Protein AF-A0A9W4TR59-F1 (afdb_monomer_lite)

Sequence (179 aa):
MSNNTTIEKIKGSQQEPEKDEGSIRYLGYFNRIKNLVKASNRALAYASEVGESFRPIAHPKLVTFMYGVSWAYIIGDVSYAAWVTNMQSQGKYIPGLKPWDPEPKSNEVAAKTFLSEHSLVDSDWRLTAIKRGVFQSIASMALPAFTIHTAVNYSSKLLKNSTIKPLKMYAPIAIGLGI

pLDDT: mean 76.96, std 16.94, range [34.88, 95.75]

Structure (mmCIF, N/CA/C/O backbone):
data_AF-A0A9W4TR59-F1
#
_entry.id   AF-A0A9W4TR59-F1
#
loop_
_atom_site.group_PDB
_atom_site.id
_atom_site.type_symbol
_atom_site.label_atom_id
_atom_site.label_alt_id
_atom_site.label_comp_id
_atom_site.label_asym_id
_atom_site.label_entity_id
_atom_site.label_seq_id
_atom_site.pdbx_PDB_ins_code
_atom_site.Cartn_x
_atom_site.Cartn_y
_atom_site.Cartn_z
_atom_site.occupancy
_atom_site.B_iso_or_equiv
_atom_site.auth_seq_id
_atom_site.auth_comp_id
_atom_site.auth_asym_id
_atom_site.auth_atom_id
_atom_site.pdbx_PDB_model_num
ATOM 1 N N . MET A 1 1 ? -43.177 79.132 43.358 1.00 43.47 1 MET A N 1
ATOM 2 C CA . MET A 1 1 ? -43.856 77.820 43.456 1.00 43.47 1 MET A CA 1
ATOM 3 C C . MET A 1 1 ? -43.822 77.145 42.094 1.00 43.47 1 MET A C 1
ATOM 5 O O . MET A 1 1 ? -44.661 77.447 41.265 1.00 43.47 1 MET A O 1
ATOM 9 N N . SER A 1 2 ? -42.819 76.308 41.831 1.00 49.84 2 SER A N 1
ATOM 10 C CA . SER A 1 2 ? -42.795 75.394 40.677 1.00 49.84 2 SER A CA 1
ATOM 11 C C . SER A 1 2 ? -41.626 74.432 40.864 1.00 49.84 2 SER A C 1
ATOM 13 O O . SER A 1 2 ? -40.543 74.715 40.381 1.00 49.84 2 SER A O 1
ATOM 15 N N . ASN A 1 3 ? -41.815 73.366 41.645 1.00 46.88 3 ASN A N 1
ATOM 16 C CA . ASN A 1 3 ? -40.827 72.298 41.847 1.00 46.88 3 ASN A CA 1
ATOM 17 C C . ASN A 1 3 ? -41.546 71.036 42.347 1.00 46.88 3 ASN A C 1
ATOM 19 O O . ASN A 1 3 ? -41.483 70.765 43.536 1.00 46.88 3 ASN A O 1
ATOM 23 N N . ASN A 1 4 ? -42.271 70.299 41.493 1.00 50.53 4 ASN A N 1
ATOM 24 C CA . ASN A 1 4 ? -42.769 68.962 41.879 1.00 50.53 4 ASN A CA 1
ATOM 25 C C . ASN A 1 4 ? -43.017 67.966 40.727 1.00 50.53 4 ASN A C 1
ATOM 27 O O . ASN A 1 4 ? -43.469 66.859 40.985 1.00 50.53 4 ASN A O 1
ATOM 31 N N . THR A 1 5 ? -42.685 68.281 39.473 1.00 52.88 5 THR A N 1
ATOM 32 C CA . THR A 1 5 ? -43.010 67.405 38.325 1.00 52.88 5 THR A CA 1
ATOM 33 C C . THR A 1 5 ? -41.862 66.524 37.815 1.00 52.88 5 THR A C 1
ATOM 35 O O . THR A 1 5 ? -42.069 65.740 36.897 1.00 52.88 5 THR A O 1
ATOM 38 N N . THR A 1 6 ? -40.663 66.583 38.406 1.00 49.22 6 THR A N 1
ATOM 39 C CA . THR A 1 6 ? -39.501 65.797 37.924 1.00 49.22 6 THR A CA 1
ATOM 40 C C . THR A 1 6 ? -39.267 64.492 38.704 1.00 49.22 6 THR A C 1
ATOM 42 O O . THR A 1 6 ? -38.537 63.623 38.237 1.00 49.22 6 THR A O 1
ATOM 45 N N . ILE A 1 7 ? -39.901 64.300 39.869 1.00 48.03 7 ILE A N 1
ATOM 46 C CA . ILE A 1 7 ? -39.617 63.163 40.772 1.00 48.03 7 ILE A CA 1
ATOM 47 C C . ILE A 1 7 ? -40.534 61.941 40.541 1.00 48.03 7 ILE A C 1
ATOM 49 O O . ILE A 1 7 ? -40.289 60.880 41.106 1.00 48.03 7 ILE A O 1
ATOM 53 N N . GLU A 1 8 ? -41.532 62.003 39.656 1.00 44.75 8 GLU A N 1
ATOM 54 C CA . GLU A 1 8 ? -42.378 60.824 39.371 1.00 44.75 8 GLU A CA 1
ATOM 55 C C . GLU A 1 8 ? -41.781 59.836 38.354 1.00 44.75 8 GLU A C 1
ATOM 57 O O . GLU A 1 8 ? -42.322 58.753 38.153 1.00 44.75 8 GLU A O 1
ATOM 62 N N . LYS A 1 9 ? -40.632 60.136 37.735 1.00 45.25 9 LYS A N 1
ATOM 63 C CA . LYS A 1 9 ? -40.115 59.328 36.614 1.00 45.25 9 LYS A CA 1
ATOM 64 C C . LYS A 1 9 ? -39.182 58.161 36.982 1.00 45.25 9 LYS A C 1
ATOM 66 O O . LYS A 1 9 ? -38.571 57.600 36.079 1.00 45.25 9 LYS A O 1
ATOM 71 N N . ILE A 1 10 ? -39.032 57.787 38.263 1.00 51.56 10 ILE A N 1
ATOM 72 C CA . ILE A 1 10 ? -38.005 56.796 38.691 1.00 51.56 10 ILE A CA 1
ATOM 73 C C . ILE A 1 10 ? -38.553 55.618 39.530 1.00 51.56 10 ILE A C 1
ATOM 75 O O . ILE A 1 10 ? -37.791 54.780 40.001 1.00 51.56 10 ILE A O 1
ATOM 79 N N . LYS A 1 11 ? -39.867 55.445 39.700 1.00 46.97 11 LYS A N 1
ATOM 80 C CA . LYS A 1 11 ? -40.390 54.281 40.447 1.00 46.97 11 LYS A CA 1
ATOM 81 C C . LYS A 1 11 ? -41.447 53.516 39.668 1.00 46.97 11 LYS A C 1
ATOM 83 O O . LYS A 1 11 ? -42.628 53.810 39.782 1.00 46.97 11 LYS A O 1
ATOM 88 N N . GLY A 1 12 ? -41.014 52.497 38.924 1.00 40.69 12 GLY A N 1
ATOM 89 C CA . GLY A 1 12 ? -41.952 51.538 38.340 1.00 40.69 12 GLY A CA 1
ATOM 90 C C . GLY A 1 12 ? -41.442 50.666 37.197 1.00 40.69 12 GLY A C 1
ATOM 91 O O . GLY A 1 12 ? -42.185 50.460 36.251 1.00 40.69 12 GLY A O 1
ATOM 92 N N . SER A 1 13 ? -40.221 50.135 37.256 1.00 34.88 13 SER A N 1
ATOM 93 C CA . SER A 1 13 ? -39.829 48.985 36.427 1.00 34.88 13 SER A CA 1
ATOM 94 C C . SER A 1 13 ? -39.243 47.898 37.326 1.00 34.88 13 SER A C 1
ATOM 96 O O . SER A 1 13 ? -38.038 47.678 37.393 1.00 34.88 13 SER A O 1
ATOM 98 N N . GLN A 1 14 ? -40.128 47.238 38.080 1.00 35.97 14 GLN A N 1
ATOM 99 C CA . GLN A 1 14 ? -39.851 45.898 38.593 1.00 35.97 14 GLN A CA 1
ATOM 100 C C . GLN A 1 14 ? -39.755 44.992 37.364 1.00 35.97 14 GLN A C 1
ATOM 102 O O . GLN A 1 14 ? -40.755 44.675 36.727 1.00 35.97 14 GLN A O 1
ATOM 107 N N . GLN A 1 15 ? -38.525 44.691 36.974 1.00 37.66 15 GLN A N 1
ATOM 108 C CA . GLN A 1 15 ? -38.192 43.810 35.872 1.00 37.66 15 GLN A CA 1
ATOM 109 C C . GLN A 1 15 ? -38.510 42.378 36.319 1.00 37.66 15 GLN A C 1
ATOM 111 O O .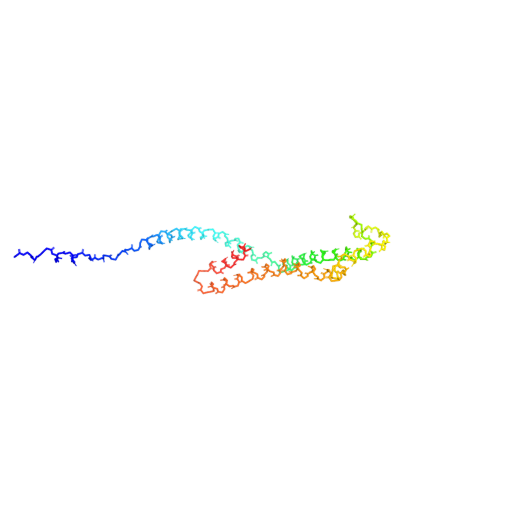 GLN A 1 15 ? -37.797 41.808 37.143 1.00 37.66 15 GLN A O 1
ATOM 116 N N . GLU A 1 16 ? -39.627 41.821 35.842 1.00 42.84 16 GLU A N 1
ATOM 117 C CA . GLU A 1 16 ? -39.881 40.384 35.955 1.00 42.84 16 GLU A CA 1
ATOM 118 C C . GLU A 1 16 ? -38.740 39.636 35.247 1.00 42.84 16 GLU A C 1
ATOM 120 O O . GLU A 1 16 ? -38.296 40.087 34.187 1.00 42.84 16 GLU A O 1
ATOM 125 N N . PRO A 1 17 ? -38.226 38.523 35.805 1.00 42.00 17 PRO A N 1
ATOM 126 C CA . PRO A 1 17 ? -37.198 37.745 35.136 1.00 42.00 17 PRO A CA 1
ATOM 127 C C . PRO A 1 17 ? -37.777 37.227 33.818 1.00 42.00 17 PRO A C 1
ATOM 129 O O . PRO A 1 17 ? -38.650 36.357 33.810 1.00 42.00 17 PRO A O 1
ATOM 132 N N . GLU A 1 18 ? -37.298 37.804 32.719 1.00 44.94 18 GLU A N 1
ATOM 133 C CA . GLU A 1 18 ? -37.528 37.366 31.350 1.00 44.94 18 GLU A CA 1
ATOM 134 C C . GLU A 1 18 ? -37.234 35.865 31.298 1.00 44.94 18 GLU A C 1
ATOM 136 O O . GLU A 1 18 ? -36.090 35.422 31.395 1.00 44.94 18 GLU A O 1
ATOM 141 N N . LYS A 1 19 ? -38.297 35.052 31.284 1.00 49.62 19 LYS A N 1
ATOM 142 C CA . LYS A 1 19 ? -38.180 33.603 31.149 1.00 49.62 19 LYS A CA 1
ATOM 143 C C . LYS A 1 19 ? -37.599 33.346 29.770 1.00 49.62 19 LYS A C 1
ATOM 145 O O . LYS A 1 19 ? -38.354 33.325 28.804 1.00 49.62 19 LYS A O 1
ATOM 150 N N . ASP A 1 20 ? -36.282 33.150 29.719 1.00 53.97 20 ASP A N 1
ATOM 151 C CA . ASP A 1 20 ? -35.510 32.783 28.535 1.00 53.97 20 ASP A CA 1
ATOM 152 C C . ASP A 1 20 ? -36.323 31.855 27.621 1.00 53.97 20 ASP A C 1
ATOM 154 O O . ASP A 1 20 ? -36.455 30.646 27.864 1.00 53.97 20 ASP A O 1
ATOM 158 N N . GLU A 1 21 ? -36.849 32.415 26.529 1.00 53.72 21 GLU A N 1
ATOM 159 C CA . GLU A 1 21 ? -37.601 31.693 25.495 1.00 53.72 21 GLU A CA 1
ATOM 160 C C . GLU A 1 21 ? -36.777 30.544 24.872 1.00 53.72 21 GLU A C 1
ATOM 162 O O . GLU A 1 21 ? -37.308 29.638 24.218 1.00 53.72 21 GLU A O 1
ATOM 167 N N . GLY A 1 22 ? -35.463 30.534 25.126 1.00 56.03 22 GLY A N 1
ATOM 168 C CA . GLY A 1 22 ? -34.558 29.429 24.834 1.00 56.03 22 GLY A CA 1
ATOM 169 C C . GLY A 1 22 ? -34.965 28.122 25.519 1.00 56.03 22 GLY A C 1
ATOM 170 O O . GLY A 1 22 ? -35.019 27.087 24.853 1.00 56.03 22 GLY A O 1
ATOM 171 N N . SER A 1 23 ? -35.326 28.141 26.806 1.00 58.03 23 SER A N 1
ATOM 172 C CA . SER A 1 23 ? -35.615 26.922 27.588 1.00 58.03 23 SER A CA 1
ATOM 173 C C . SER A 1 23 ? -36.821 26.140 27.038 1.00 58.03 23 SER A C 1
ATOM 175 O O . SER A 1 23 ? -36.796 24.911 26.929 1.00 58.03 23 SER A O 1
ATOM 177 N N . ILE A 1 24 ? -37.844 26.855 26.563 1.00 61.69 24 ILE A N 1
ATOM 178 C CA . ILE A 1 24 ? -39.062 26.281 25.966 1.00 61.69 24 ILE A CA 1
ATOM 179 C C . ILE A 1 24 ? -38.798 25.662 24.583 1.00 61.69 24 ILE A C 1
ATOM 181 O O . ILE A 1 24 ? -39.361 24.613 24.253 1.00 61.69 24 ILE A O 1
ATOM 185 N N . ARG A 1 25 ? -37.893 26.250 23.785 1.00 64.00 25 ARG A N 1
ATOM 186 C CA . ARG A 1 25 ? -37.438 25.649 22.516 1.00 64.00 25 ARG A CA 1
ATOM 187 C C . ARG A 1 25 ? -36.635 24.375 22.762 1.00 64.00 25 ARG A C 1
ATOM 189 O O . ARG A 1 25 ? -36.895 23.369 22.099 1.00 64.00 25 ARG A O 1
ATOM 196 N N . TYR A 1 26 ? -35.732 24.375 23.745 1.00 61.69 26 TYR A N 1
ATOM 197 C CA . TYR A 1 26 ? -34.978 23.178 24.140 1.00 61.69 26 TYR A CA 1
ATOM 198 C C . TYR A 1 26 ? -35.884 22.060 24.677 1.00 61.69 26 TYR A C 1
ATOM 200 O O . TYR A 1 26 ? -35.671 20.896 24.336 1.00 61.69 26 TYR A O 1
ATOM 208 N N . LEU A 1 27 ? -36.954 22.388 25.406 1.00 70.12 27 LEU A N 1
ATOM 209 C CA . LEU A 1 27 ? -37.998 21.432 25.813 1.00 70.12 27 LEU A CA 1
ATOM 210 C C . LEU A 1 27 ? -38.753 20.827 24.614 1.00 70.12 27 LEU A C 1
ATOM 212 O O . LEU A 1 27 ? -39.039 19.625 24.594 1.00 70.12 27 LEU A O 1
ATOM 216 N N . GLY A 1 28 ? -39.027 21.628 23.580 1.00 69.38 28 GLY A N 1
ATOM 217 C CA . GLY A 1 28 ? -39.599 21.152 22.316 1.00 69.38 28 GLY A CA 1
ATOM 218 C C . GLY A 1 28 ? -38.674 20.180 21.575 1.00 69.38 28 GLY A C 1
ATOM 219 O O . GLY A 1 28 ? -39.121 19.125 21.108 1.00 69.38 28 GLY A O 1
ATOM 220 N N . TYR A 1 29 ? -37.373 20.485 21.523 1.00 69.44 29 TYR A N 1
ATOM 221 C CA . TYR A 1 29 ? -36.360 19.575 20.978 1.00 69.44 29 TYR A CA 1
ATOM 222 C C . TYR A 1 29 ? -36.228 18.302 21.812 1.00 69.44 29 TYR A C 1
ATOM 224 O O . TYR A 1 29 ? -36.161 17.217 21.239 1.00 69.44 29 TYR A O 1
ATOM 232 N N . PHE A 1 30 ? -36.281 18.394 23.141 1.00 70.81 30 PHE A N 1
ATOM 233 C CA . PHE A 1 30 ? -36.229 17.231 24.024 1.00 70.81 30 PHE A CA 1
ATOM 234 C C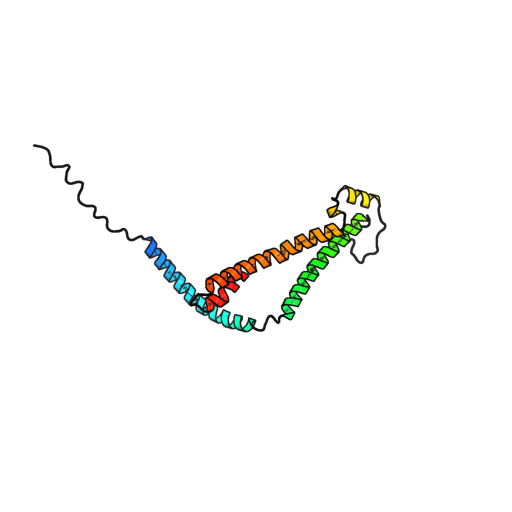 . PHE A 1 30 ? -37.379 16.255 23.757 1.00 70.81 30 PHE A C 1
ATOM 236 O O . PHE A 1 30 ? -37.152 15.051 23.670 1.00 70.81 30 PHE A O 1
ATOM 243 N N . ASN A 1 31 ? -38.599 16.750 23.532 1.00 69.94 31 ASN A N 1
ATOM 244 C CA . ASN A 1 31 ? -39.739 15.895 23.189 1.00 69.94 31 ASN A CA 1
ATOM 245 C C . ASN A 1 31 ? -39.594 15.235 21.806 1.00 69.94 31 ASN A C 1
ATOM 247 O O . ASN A 1 31 ? -39.978 14.075 21.635 1.00 69.94 31 ASN A O 1
ATOM 251 N N . ARG A 1 32 ? -38.981 15.918 20.830 1.00 72.81 32 ARG A N 1
ATOM 252 C CA . ARG A 1 32 ? -38.658 15.329 19.517 1.00 72.81 32 ARG A CA 1
ATOM 253 C C . ARG A 1 32 ? -37.548 14.286 19.615 1.00 72.81 32 ARG A C 1
ATOM 255 O O . ARG A 1 32 ? -37.692 13.207 19.051 1.00 72.81 32 ARG A O 1
ATOM 262 N N . ILE A 1 33 ? -36.496 14.566 20.381 1.00 70.25 33 ILE A N 1
ATOM 263 C CA . ILE A 1 33 ? -35.406 13.627 20.671 1.00 70.25 33 ILE A CA 1
ATOM 264 C C . ILE A 1 33 ? -35.954 12.407 21.414 1.00 70.25 33 ILE A C 1
ATOM 266 O O . ILE A 1 33 ? -35.650 11.282 21.039 1.00 70.25 33 ILE A O 1
ATOM 270 N N . LYS A 1 34 ? -36.828 12.592 22.407 1.00 68.25 34 LYS A N 1
ATOM 271 C CA . LYS A 1 34 ? -37.487 11.503 23.141 1.00 68.25 34 LYS A CA 1
ATOM 272 C C . LYS A 1 34 ? -38.321 10.612 22.215 1.00 68.25 34 LYS A C 1
ATOM 274 O O . LYS A 1 34 ? -38.266 9.389 22.339 1.00 68.25 34 LYS A O 1
ATOM 279 N N . ASN A 1 35 ? -39.050 11.204 21.269 1.00 71.19 35 ASN A N 1
ATOM 280 C CA . ASN A 1 35 ? -39.831 10.458 20.279 1.00 71.19 35 ASN A CA 1
ATOM 281 C C . ASN A 1 35 ? -38.939 9.735 19.256 1.00 71.19 35 ASN A C 1
ATOM 283 O O . ASN A 1 35 ? -39.212 8.579 18.939 1.00 71.19 35 ASN A O 1
ATOM 287 N N . LEU A 1 36 ? -37.843 10.361 18.817 1.00 65.19 36 LEU A N 1
ATOM 288 C CA . LEU A 1 36 ? -36.810 9.739 17.982 1.00 65.19 36 LEU A CA 1
ATOM 289 C C . LEU A 1 36 ? -36.143 8.562 18.696 1.00 65.19 36 LEU A C 1
ATOM 291 O O . LEU A 1 36 ? -36.089 7.476 18.143 1.00 65.19 36 LEU A O 1
ATOM 295 N N . VAL A 1 37 ? -35.716 8.724 19.947 1.00 63.09 37 VAL A N 1
ATOM 296 C CA . VAL A 1 37 ? -35.104 7.657 20.756 1.00 63.09 37 VAL A CA 1
ATOM 297 C C . VAL A 1 37 ? -36.084 6.502 20.982 1.00 63.09 37 VAL A C 1
ATOM 299 O O . VAL A 1 37 ? -35.700 5.337 20.877 1.00 63.09 37 VAL A O 1
ATOM 302 N N . LYS A 1 38 ? -37.367 6.791 21.236 1.00 64.88 38 LYS A N 1
ATOM 303 C CA . LYS A 1 38 ? -38.405 5.760 21.397 1.00 64.88 38 LYS A CA 1
ATOM 304 C C . LYS A 1 38 ? -38.685 5.007 20.090 1.00 64.88 38 LYS A C 1
ATOM 306 O O . LYS A 1 38 ? -38.861 3.792 20.131 1.00 64.88 38 LYS A O 1
ATOM 311 N N . ALA A 1 39 ? -38.697 5.698 18.949 1.00 59.81 39 ALA A N 1
ATOM 312 C CA . ALA A 1 39 ? -38.829 5.075 17.630 1.00 59.81 39 ALA A CA 1
ATOM 313 C C . ALA A 1 39 ? -37.581 4.251 17.265 1.00 59.81 39 ALA A C 1
ATOM 315 O O . ALA A 1 39 ? -37.698 3.111 16.809 1.00 59.81 39 ALA A O 1
ATOM 316 N N . SER A 1 40 ? -36.393 4.776 17.568 1.00 57.09 40 SER A N 1
ATOM 317 C CA . SER A 1 40 ? -35.113 4.094 17.387 1.00 57.09 40 SER A CA 1
ATOM 318 C C . SER A 1 40 ? -34.987 2.853 18.260 1.00 57.09 40 SER A C 1
ATOM 320 O O . SER A 1 40 ? -34.404 1.887 17.799 1.00 57.09 40 SER A O 1
ATOM 322 N N . ASN A 1 41 ? -35.576 2.799 19.460 1.00 54.75 41 ASN A N 1
ATOM 323 C CA . ASN A 1 41 ? -35.590 1.576 20.277 1.00 54.75 41 ASN A CA 1
ATOM 324 C C . ASN A 1 41 ? -36.273 0.387 19.573 1.00 54.75 41 ASN A C 1
ATOM 326 O O . ASN A 1 41 ? -35.869 -0.753 19.788 1.00 54.75 41 ASN A O 1
ATOM 330 N N . ARG A 1 42 ? -37.266 0.627 18.702 1.00 61.12 42 ARG A N 1
ATOM 331 C CA . ARG A 1 42 ? -37.898 -0.439 17.903 1.00 61.12 42 ARG A CA 1
ATOM 332 C C . ARG A 1 42 ? -37.035 -0.849 16.703 1.00 61.12 42 ARG A C 1
ATOM 334 O O . ARG A 1 42 ? -36.990 -2.025 16.367 1.00 61.12 42 ARG A O 1
ATOM 341 N N . ALA A 1 43 ? -36.319 0.100 16.097 1.00 50.22 43 ALA A N 1
ATOM 342 C CA . ALA A 1 43 ? -35.336 -0.175 15.043 1.00 50.22 43 ALA A CA 1
ATOM 343 C C . ALA A 1 43 ? -34.073 -0.880 15.585 1.00 50.22 43 ALA A C 1
ATOM 345 O O . ALA A 1 43 ? -33.527 -1.766 14.938 1.00 50.22 43 ALA A O 1
ATOM 346 N N . LEU A 1 44 ? -33.656 -0.543 16.807 1.00 52.94 44 LEU A N 1
ATOM 347 C CA . LEU A 1 44 ? -32.556 -1.166 17.543 1.00 52.94 44 LEU A CA 1
ATOM 348 C C . LEU A 1 44 ? -32.879 -2.599 17.972 1.00 52.94 44 LEU A C 1
ATOM 350 O O . LEU A 1 44 ? -31.962 -3.401 18.066 1.00 52.94 44 LEU A O 1
ATOM 354 N N . ALA A 1 45 ? -34.151 -2.935 18.206 1.00 55.22 45 ALA A N 1
ATOM 355 C CA . ALA A 1 45 ? -34.566 -4.313 18.473 1.00 55.22 45 ALA A CA 1
ATOM 356 C C . ALA A 1 45 ? -34.347 -5.216 17.241 1.00 55.22 45 ALA A C 1
ATOM 358 O O . ALA A 1 45 ? -33.732 -6.268 17.369 1.00 55.22 45 ALA A O 1
ATOM 359 N N . TYR A 1 46 ? -34.714 -4.748 16.040 1.00 46.72 46 TYR A N 1
ATOM 360 C CA . TYR A 1 46 ? -34.392 -5.435 14.778 1.00 46.72 46 TYR A CA 1
ATOM 361 C C . TYR A 1 46 ? -32.883 -5.459 14.490 1.00 46.72 46 TYR A C 1
ATOM 363 O O . TYR A 1 46 ? -32.346 -6.479 14.067 1.00 46.72 46 TYR A O 1
ATOM 371 N N . ALA A 1 47 ? -32.169 -4.365 14.775 1.00 52.44 47 ALA A N 1
ATOM 372 C CA . ALA A 1 47 ? -30.709 -4.335 14.684 1.00 52.44 47 ALA A CA 1
ATOM 373 C C . ALA A 1 47 ? -30.035 -5.269 15.705 1.00 52.44 47 ALA A C 1
ATOM 375 O O . ALA A 1 47 ? -28.903 -5.686 15.483 1.00 52.44 47 ALA A O 1
ATOM 376 N N . SER A 1 48 ? -30.718 -5.614 16.801 1.00 57.81 48 SER A N 1
ATOM 377 C CA . SER A 1 48 ? -30.211 -6.544 17.807 1.00 57.81 48 SER A CA 1
ATOM 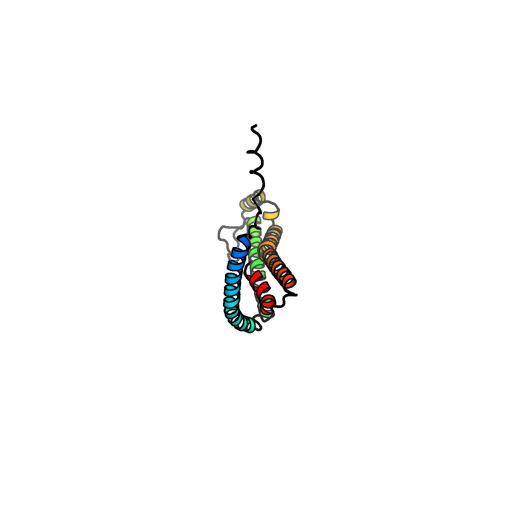378 C C . SER A 1 48 ? -30.324 -7.997 17.377 1.00 57.81 48 SER A C 1
ATOM 380 O O . SER A 1 48 ? -29.394 -8.758 17.621 1.00 57.81 48 SER A O 1
ATOM 382 N N . GLU A 1 49 ? -31.391 -8.367 16.676 1.00 56.03 49 GLU A N 1
ATOM 383 C CA . GLU A 1 49 ? -31.525 -9.692 16.055 1.00 56.03 49 GLU A CA 1
ATOM 384 C 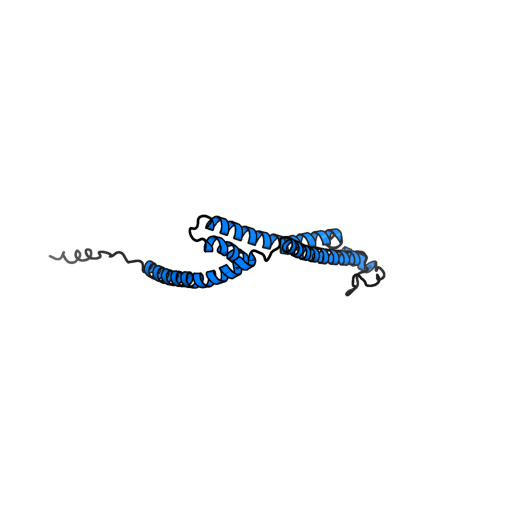C . GLU A 1 49 ? -30.570 -9.846 14.854 1.00 56.03 49 GLU A C 1
ATOM 386 O O . GLU A 1 49 ? -29.938 -10.889 14.663 1.00 56.03 49 GLU A O 1
ATOM 391 N N . VAL A 1 50 ? -30.369 -8.766 14.091 1.00 54.84 50 VAL A N 1
ATOM 392 C CA . VAL A 1 50 ? -29.357 -8.677 13.024 1.00 54.84 50 VAL A CA 1
ATOM 393 C C . VAL A 1 50 ? -27.922 -8.694 13.594 1.00 54.84 50 VAL A C 1
ATOM 395 O O . VAL A 1 50 ? -27.032 -9.331 13.042 1.00 54.84 50 VAL A O 1
ATOM 398 N N . GLY A 1 51 ? -27.671 -8.054 14.738 1.00 52.53 51 GLY A N 1
ATOM 399 C CA . GLY A 1 51 ? -26.368 -8.030 15.417 1.00 52.53 51 GLY A CA 1
ATOM 400 C C . GLY A 1 51 ? -25.990 -9.355 16.085 1.00 52.53 51 GLY A C 1
ATOM 401 O O . GLY A 1 51 ? -24.823 -9.750 16.066 1.00 52.53 51 GLY A O 1
ATOM 402 N N . GLU A 1 52 ? -26.968 -10.078 16.633 1.00 57.94 52 GLU A N 1
ATOM 403 C CA . GLU A 1 52 ? -26.774 -11.415 17.203 1.00 57.94 52 GLU A CA 1
ATOM 404 C C . GLU A 1 52 ? -26.502 -12.461 16.114 1.00 57.94 52 GLU A C 1
ATOM 406 O O . GLU A 1 52 ? -25.669 -13.352 16.302 1.00 57.94 52 GLU A O 1
ATOM 411 N N . SER A 1 53 ? -27.091 -12.277 14.929 1.00 56.88 53 SER A N 1
ATOM 412 C CA . SER A 1 53 ? -26.764 -13.075 13.747 1.00 56.88 53 SER A CA 1
ATOM 413 C C . SER A 1 53 ? -25.385 -12.755 13.167 1.00 56.88 53 SER A C 1
ATOM 415 O O . SER A 1 53 ? -24.799 -13.651 12.581 1.00 56.88 53 SER A O 1
ATOM 417 N N . PHE A 1 54 ? -24.779 -11.587 13.419 1.00 48.88 54 PHE A N 1
ATOM 418 C CA . PHE A 1 54 ? -23.376 -11.319 13.053 1.00 48.88 54 PHE A CA 1
ATOM 419 C C . PHE A 1 54 ? -22.331 -11.926 14.011 1.00 48.88 54 PHE A C 1
ATOM 421 O O . PHE A 1 54 ? -21.145 -11.968 13.671 1.00 48.88 54 PHE A O 1
ATOM 428 N N . ARG A 1 55 ? -22.735 -12.454 15.176 1.00 57.78 55 ARG A N 1
ATOM 429 C CA . ARG A 1 55 ? -21.829 -13.077 16.165 1.00 57.78 55 ARG A CA 1
ATOM 430 C C . ARG A 1 55 ? -21.054 -14.301 15.629 1.00 57.78 55 ARG A C 1
ATOM 432 O O . ARG A 1 55 ? -19.911 -14.477 16.050 1.00 57.78 55 ARG A O 1
ATOM 439 N N . PRO A 1 56 ? -21.595 -15.117 14.699 1.00 56.69 56 PRO A N 1
ATOM 440 C CA . PRO A 1 56 ? -20.864 -16.201 14.035 1.00 56.69 56 PRO A CA 1
ATOM 441 C C . PRO A 1 56 ? -20.260 -15.839 12.662 1.00 56.69 56 PRO A C 1
ATOM 443 O O . PRO A 1 56 ? -19.502 -16.643 12.123 1.00 56.69 56 PRO A O 1
ATOM 446 N N . ILE A 1 57 ? -20.585 -14.685 12.056 1.00 54.06 57 ILE A N 1
ATOM 447 C CA . ILE A 1 57 ? -20.311 -14.450 10.618 1.00 54.06 57 ILE A CA 1
ATOM 448 C C . ILE A 1 57 ? -18.825 -14.223 10.291 1.00 54.06 57 ILE A C 1
ATOM 450 O O . ILE A 1 57 ? -18.379 -14.560 9.197 1.00 54.06 57 ILE A O 1
ATOM 454 N N . ALA A 1 58 ? -18.024 -13.697 11.217 1.00 57.97 58 ALA A N 1
ATOM 455 C CA . ALA A 1 58 ? -16.605 -13.456 10.971 1.00 57.97 58 ALA A CA 1
ATOM 456 C C . ALA A 1 58 ? -15.747 -14.541 11.631 1.00 57.97 58 ALA A C 1
ATOM 458 O O . ALA A 1 58 ? -15.075 -14.294 12.633 1.00 57.97 58 ALA A O 1
ATOM 459 N N . HIS A 1 59 ? -15.743 -15.758 11.072 1.00 71.12 59 HIS A N 1
ATOM 460 C CA . HIS A 1 59 ? -14.724 -16.738 11.450 1.00 71.12 59 HIS A CA 1
ATOM 461 C C . HIS A 1 59 ? -13.343 -16.072 11.268 1.00 71.12 59 HIS A C 1
ATOM 463 O O . HIS A 1 59 ? -13.088 -15.553 10.179 1.00 71.12 59 HIS A O 1
ATOM 469 N N . PRO A 1 60 ? -12.431 -16.075 12.262 1.00 74.69 60 PRO A N 1
ATOM 470 C CA . PRO A 1 60 ? -11.184 -15.300 12.202 1.00 74.69 60 PRO A CA 1
ATOM 471 C C . PRO A 1 60 ? -10.379 -15.529 10.915 1.00 74.69 60 PRO A C 1
ATOM 473 O O . PRO A 1 60 ? -9.845 -14.593 10.330 1.00 74.69 60 PRO A O 1
ATOM 476 N N . LYS A 1 61 ? -10.391 -16.770 10.407 1.00 82.00 61 LYS A N 1
ATOM 477 C CA . LYS A 1 61 ? -9.771 -17.139 9.121 1.00 82.00 61 LYS A CA 1
ATOM 478 C C . LYS A 1 61 ? -10.333 -16.385 7.909 1.00 82.00 61 LYS A C 1
ATOM 480 O O . LYS A 1 61 ? -9.566 -16.100 7.000 1.00 82.00 61 LYS A O 1
ATOM 485 N N . LEU A 1 62 ? -11.628 -16.060 7.877 1.00 83.44 62 LEU A N 1
ATOM 486 C CA . LEU A 1 62 ? -12.228 -15.285 6.786 1.00 83.44 62 LEU A CA 1
ATOM 487 C C . LEU A 1 62 ? -11.684 -13.855 6.781 1.00 83.44 62 LEU A C 1
ATOM 489 O O . LEU A 1 62 ? -11.314 -13.343 5.732 1.00 83.44 62 LEU A O 1
ATOM 493 N N . VAL A 1 63 ? -11.562 -13.238 7.958 1.00 78.12 63 VAL A N 1
ATOM 494 C CA . VAL A 1 63 ? -10.975 -11.897 8.098 1.00 78.12 63 VAL A CA 1
ATOM 495 C C . VAL A 1 63 ? -9.510 -11.915 7.664 1.00 78.12 63 VAL A C 1
ATOM 497 O O . VAL A 1 63 ? -9.095 -11.078 6.866 1.00 78.12 63 VAL A O 1
ATOM 500 N N . THR A 1 64 ? -8.735 -12.909 8.110 1.00 83.88 64 THR A N 1
ATOM 501 C CA . THR A 1 64 ? -7.342 -13.091 7.671 1.00 83.88 64 THR A CA 1
ATOM 502 C C . THR A 1 64 ? -7.236 -13.307 6.161 1.00 83.88 64 THR A C 1
ATOM 504 O O . THR A 1 64 ? -6.342 -12.747 5.534 1.00 83.88 64 THR A O 1
ATOM 507 N N . PHE A 1 65 ? -8.153 -14.068 5.560 1.00 90.31 65 PHE A N 1
ATOM 508 C CA . PHE A 1 65 ? -8.199 -14.263 4.113 1.00 90.31 65 PHE A CA 1
ATOM 509 C C . PHE A 1 65 ? -8.479 -12.952 3.372 1.00 90.31 65 PHE A C 1
ATOM 511 O O . PHE A 1 65 ? -7.769 -12.639 2.422 1.00 90.31 65 PHE A O 1
ATOM 518 N N . MET A 1 66 ? -9.444 -12.152 3.833 1.00 86.44 66 MET A N 1
ATOM 519 C CA . MET A 1 66 ? -9.748 -10.851 3.224 1.00 86.44 66 MET A CA 1
ATOM 520 C C . MET A 1 66 ? -8.566 -9.884 3.323 1.00 86.44 66 MET A C 1
ATOM 522 O O . MET A 1 66 ? -8.246 -9.211 2.346 1.00 86.44 66 MET A O 1
ATOM 526 N N . TYR A 1 67 ? -7.845 -9.878 4.449 1.00 84.81 67 TYR A N 1
ATOM 527 C CA . TYR A 1 67 ? -6.564 -9.170 4.531 1.00 84.81 67 TYR A CA 1
ATOM 528 C C . TYR A 1 67 ? -5.541 -9.721 3.534 1.00 84.81 67 TYR A C 1
ATOM 530 O O . TYR A 1 67 ? -4.849 -8.940 2.888 1.00 84.81 67 TYR A O 1
ATOM 538 N N . GLY A 1 68 ? -5.461 -11.043 3.372 1.00 92.06 68 GLY A N 1
ATOM 539 C CA . GLY A 1 68 ? -4.608 -11.685 2.371 1.00 92.06 68 GLY A CA 1
ATOM 540 C C . GLY A 1 68 ? -4.908 -11.218 0.944 1.00 92.06 68 GLY A C 1
ATOM 541 O O . GLY A 1 68 ? -3.978 -10.905 0.207 1.00 92.06 68 GLY A O 1
ATOM 542 N N . VAL A 1 69 ? -6.188 -11.091 0.578 1.00 92.38 69 VAL A N 1
ATOM 543 C CA . VAL A 1 69 ? -6.616 -10.547 -0.724 1.00 92.38 69 VAL A CA 1
ATOM 544 C C . VAL A 1 69 ? -6.171 -9.089 -0.884 1.00 92.38 69 VAL A C 1
ATOM 546 O O . VAL A 1 69 ? -5.611 -8.734 -1.921 1.00 92.38 69 VAL A O 1
ATOM 549 N N . SER A 1 70 ? -6.339 -8.258 0.149 1.00 86.25 70 SER A N 1
ATOM 550 C CA . SER A 1 70 ? -5.878 -6.862 0.131 1.00 86.25 70 SER A CA 1
ATOM 551 C C . SER A 1 70 ? -4.360 -6.749 -0.047 1.00 86.25 70 SER A C 1
ATOM 553 O O . SER A 1 70 ? -3.889 -5.954 -0.861 1.00 86.25 70 SER A O 1
ATOM 555 N N . TRP A 1 71 ? -3.579 -7.568 0.663 1.00 86.88 71 TRP A N 1
ATOM 556 C CA . TRP A 1 71 ? -2.122 -7.608 0.502 1.00 86.88 71 TRP A CA 1
ATOM 557 C C . TRP A 1 71 ? -1.710 -8.101 -0.884 1.00 86.88 71 TRP A C 1
ATOM 559 O O . TRP A 1 71 ? -0.808 -7.523 -1.486 1.00 86.88 71 TRP A O 1
ATOM 569 N N . ALA A 1 72 ? -2.388 -9.118 -1.420 1.00 93.81 72 ALA A N 1
ATOM 570 C CA . ALA A 1 72 ? -2.126 -9.623 -2.763 1.00 93.81 72 ALA A CA 1
ATOM 571 C C . ALA A 1 72 ? -2.352 -8.546 -3.838 1.00 93.81 72 ALA A C 1
ATOM 573 O O . ALA A 1 72 ? -1.549 -8.444 -4.763 1.00 93.81 72 ALA A O 1
ATOM 574 N N . TYR A 1 73 ? -3.385 -7.708 -3.693 1.00 91.06 73 TYR A N 1
ATOM 575 C CA . TYR A 1 73 ? -3.626 -6.582 -4.599 1.00 91.06 73 TYR A CA 1
ATOM 576 C C . TYR A 1 73 ? -2.482 -5.560 -4.569 1.00 91.06 73 TYR A C 1
ATOM 578 O O . TYR A 1 73 ? -1.955 -5.201 -5.620 1.00 91.06 73 TYR A O 1
ATOM 586 N N . ILE A 1 74 ? -2.057 -5.133 -3.373 1.00 89.94 74 ILE A N 1
ATOM 587 C CA . ILE A 1 74 ? -0.953 -4.168 -3.220 1.00 89.94 74 ILE A CA 1
ATOM 588 C C . ILE A 1 74 ? 0.343 -4.746 -3.796 1.00 89.94 74 ILE A C 1
ATOM 590 O O . ILE A 1 74 ? 1.043 -4.062 -4.538 1.00 89.94 74 ILE A O 1
ATOM 594 N N . ILE A 1 75 ? 0.655 -6.008 -3.487 1.00 92.81 75 ILE A N 1
ATOM 595 C CA . ILE A 1 75 ? 1.843 -6.684 -4.022 1.00 92.81 75 ILE A CA 1
ATOM 596 C C . ILE A 1 75 ? 1.772 -6.740 -5.550 1.00 92.81 75 ILE A C 1
ATOM 598 O O . ILE A 1 75 ? 2.744 -6.379 -6.204 1.00 92.81 75 ILE A O 1
ATOM 602 N N . GLY A 1 76 ? 0.628 -7.123 -6.121 1.00 94.00 76 GLY A N 1
ATOM 603 C CA . GLY A 1 76 ? 0.433 -7.170 -7.569 1.00 94.00 76 GLY A CA 1
ATOM 604 C C . GLY A 1 76 ? 0.649 -5.816 -8.248 1.00 94.00 76 GLY A C 1
ATOM 605 O O . GLY A 1 76 ? 1.395 -5.739 -9.224 1.00 94.00 76 GLY A O 1
ATOM 606 N N . ASP A 1 77 ? 0.062 -4.747 -7.707 1.00 93.00 77 ASP A N 1
ATOM 607 C CA . ASP A 1 77 ? 0.210 -3.386 -8.238 1.00 93.00 77 ASP A CA 1
ATOM 608 C C . ASP A 1 77 ? 1.668 -2.894 -8.178 1.00 93.00 77 ASP A C 1
ATOM 610 O O . ASP A 1 77 ? 2.228 -2.422 -9.174 1.00 93.00 77 ASP A O 1
ATOM 614 N N . VAL A 1 78 ? 2.328 -3.084 -7.032 1.00 93.94 78 VAL A N 1
ATOM 615 C CA . VAL A 1 78 ? 3.727 -2.681 -6.826 1.00 93.94 78 VAL A CA 1
ATOM 616 C C . VAL A 1 78 ? 4.674 -3.491 -7.712 1.00 93.94 78 VAL A C 1
ATOM 618 O O . VAL A 1 78 ? 5.579 -2.920 -8.324 1.00 93.94 78 VAL A O 1
ATOM 621 N N . SER A 1 79 ? 4.467 -4.806 -7.820 1.00 94.88 79 SER A N 1
ATOM 622 C CA . SER A 1 79 ? 5.266 -5.679 -8.685 1.00 94.88 79 SER A CA 1
ATOM 623 C C . SER A 1 79 ? 5.096 -5.335 -10.162 1.00 94.88 79 SER A C 1
ATOM 625 O O . SER A 1 79 ? 6.090 -5.292 -10.887 1.00 94.88 79 SER A O 1
ATOM 627 N N . TYR A 1 80 ? 3.873 -5.042 -10.613 1.00 94.50 80 TYR A N 1
ATOM 628 C CA . TYR A 1 80 ? 3.624 -4.629 -11.994 1.00 94.50 80 TYR A CA 1
ATOM 629 C C . TYR A 1 80 ? 4.314 -3.299 -12.313 1.00 94.50 80 TYR A C 1
ATOM 631 O O . TYR A 1 80 ? 5.012 -3.185 -13.321 1.00 94.50 80 TYR A O 1
ATOM 639 N N . ALA A 1 81 ? 4.197 -2.314 -11.422 1.00 93.81 81 ALA A N 1
ATOM 640 C CA . ALA A 1 81 ? 4.876 -1.030 -11.563 1.00 93.81 81 ALA A CA 1
ATOM 641 C C . ALA A 1 81 ? 6.401 -1.180 -11.647 1.00 93.81 81 ALA A C 1
ATOM 643 O O . ALA A 1 81 ? 7.039 -0.608 -12.528 1.00 93.81 81 ALA A O 1
ATOM 644 N N . ALA A 1 82 ? 6.971 -1.986 -10.750 1.00 95.44 82 ALA A N 1
ATOM 645 C CA . ALA A 1 82 ? 8.395 -2.279 -10.723 1.00 95.44 82 ALA A CA 1
ATOM 646 C C . ALA A 1 82 ? 8.864 -2.945 -12.024 1.00 95.44 82 ALA A C 1
ATOM 648 O O . ALA A 1 82 ? 9.899 -2.576 -12.579 1.00 95.44 82 ALA A O 1
ATOM 649 N N . TRP A 1 83 ? 8.083 -3.897 -12.539 1.00 95.75 83 TRP A N 1
ATOM 650 C CA . TRP A 1 83 ? 8.368 -4.548 -13.813 1.00 95.75 83 TRP A CA 1
ATOM 651 C C . TRP A 1 83 ? 8.377 -3.546 -14.974 1.00 95.75 83 TRP A C 1
ATOM 653 O O . TRP A 1 83 ? 9.334 -3.537 -15.750 1.00 95.75 83 TRP A O 1
ATOM 663 N N . VAL A 1 84 ? 7.382 -2.654 -15.053 1.00 94.44 84 VAL A N 1
ATOM 664 C CA . VAL A 1 84 ? 7.330 -1.602 -16.084 1.00 94.44 84 VAL A CA 1
ATOM 665 C C . VAL A 1 84 ? 8.567 -0.703 -16.013 1.00 94.44 84 VAL A C 1
ATOM 667 O O . VAL A 1 84 ? 9.226 -0.506 -17.034 1.00 94.44 84 VAL A O 1
ATOM 670 N N . THR A 1 85 ? 8.937 -0.219 -14.824 1.00 95.31 85 THR A N 1
ATOM 671 C CA . THR A 1 85 ? 10.137 0.616 -14.642 1.00 95.31 85 THR A CA 1
ATOM 672 C C . THR A 1 85 ? 11.412 -0.121 -15.056 1.00 95.31 85 THR A C 1
ATOM 674 O O . THR A 1 85 ? 12.264 0.451 -15.731 1.00 95.31 85 THR A O 1
ATOM 677 N N . ASN A 1 86 ? 11.536 -1.408 -14.722 1.00 95.25 86 ASN A N 1
ATOM 678 C CA . ASN A 1 86 ? 12.683 -2.221 -15.131 1.00 95.25 86 ASN A CA 1
ATOM 679 C C . ASN A 1 86 ? 12.743 -2.429 -16.658 1.00 95.25 86 ASN A C 1
ATOM 681 O O . ASN A 1 86 ? 13.823 -2.464 -17.241 1.00 95.25 86 ASN A O 1
ATOM 685 N N . MET A 1 87 ? 11.597 -2.546 -17.331 1.00 94.19 87 MET A N 1
ATOM 686 C CA . MET A 1 87 ? 11.545 -2.620 -18.797 1.00 94.19 87 MET A CA 1
ATOM 687 C C . MET A 1 87 ? 11.881 -1.281 -19.459 1.00 94.19 87 MET A C 1
ATOM 689 O O . MET A 1 87 ? 12.535 -1.259 -20.505 1.00 94.19 87 MET A O 1
ATOM 693 N N . GLN A 1 88 ? 11.473 -0.165 -18.854 1.00 93.88 88 GLN A N 1
ATOM 694 C CA . GLN A 1 88 ? 11.800 1.180 -19.330 1.00 93.88 88 GLN A CA 1
ATOM 695 C C . GLN A 1 88 ? 13.288 1.497 -19.155 1.00 93.88 88 GLN A C 1
ATOM 697 O O . GLN A 1 88 ? 13.915 1.977 -20.099 1.00 93.88 88 GLN A O 1
ATOM 702 N N . SER A 1 89 ? 13.886 1.139 -18.013 1.00 93.75 89 SER A N 1
ATOM 703 C CA . SER A 1 89 ? 15.321 1.339 -17.765 1.00 93.75 89 SER A CA 1
ATOM 704 C C . SER A 1 89 ? 16.207 0.515 -18.704 1.00 93.75 89 SER A C 1
ATOM 706 O O . SER A 1 89 ? 17.286 0.963 -19.084 1.00 93.75 89 SER A O 1
ATOM 708 N N . GLN A 1 90 ? 15.730 -0.651 -19.151 1.00 92.75 90 GLN A N 1
ATOM 709 C CA . GLN A 1 90 ? 16.386 -1.468 -20.178 1.00 92.75 90 GLN A CA 1
ATOM 710 C C . GLN A 1 90 ? 16.095 -1.003 -21.618 1.00 92.75 90 GLN A C 1
ATOM 712 O O . GLN A 1 90 ? 16.634 -1.577 -22.566 1.00 92.75 90 GLN A O 1
ATOM 717 N N . GLY A 1 91 ? 15.221 -0.008 -21.813 1.00 93.25 91 GLY A N 1
ATOM 718 C CA . GLY A 1 91 ? 14.797 0.450 -23.140 1.00 93.25 91 GLY A CA 1
ATOM 719 C C . GLY A 1 91 ? 14.012 -0.599 -23.932 1.00 93.25 91 GLY A C 1
ATOM 720 O O . GLY A 1 91 ? 14.021 -0.570 -25.162 1.00 93.25 91 GLY A O 1
ATOM 721 N N . LYS A 1 92 ? 13.378 -1.553 -23.241 1.00 92.44 92 LYS A N 1
ATOM 722 C CA . LYS A 1 92 ? 12.552 -2.625 -23.822 1.00 92.44 92 LYS A CA 1
ATOM 723 C C . LYS A 1 92 ? 11.053 -2.316 -23.759 1.00 92.44 92 LYS A C 1
ATOM 725 O O . LYS A 1 92 ? 10.249 -3.037 -24.333 1.00 92.44 92 LYS A O 1
ATOM 730 N N . TYR A 1 93 ? 10.639 -1.279 -23.040 1.00 92.00 93 TYR A N 1
ATOM 731 C CA . TYR A 1 93 ? 9.218 -0.984 -22.880 1.00 92.00 93 TYR A CA 1
ATOM 732 C C . TYR A 1 93 ? 8.587 -0.450 -24.173 1.00 92.00 93 TYR A C 1
ATOM 734 O O . TYR A 1 93 ? 9.100 0.481 -24.792 1.00 92.00 93 TYR A O 1
ATOM 742 N N . ILE A 1 94 ? 7.435 -1.013 -24.540 1.00 89.75 94 ILE A N 1
ATOM 743 C CA . ILE A 1 94 ? 6.596 -0.570 -25.657 1.00 89.75 94 ILE A CA 1
ATOM 744 C C . ILE A 1 94 ? 5.189 -0.318 -25.098 1.00 89.75 94 ILE A C 1
ATOM 746 O O . ILE A 1 94 ? 4.717 -1.116 -24.281 1.00 89.75 94 ILE A O 1
ATOM 750 N N . PRO A 1 95 ? 4.488 0.756 -25.508 1.00 89.94 95 PRO A N 1
ATOM 751 C CA . PRO A 1 95 ? 3.103 0.971 -25.104 1.00 89.94 95 PRO A CA 1
ATOM 752 C C . PRO A 1 95 ? 2.229 -0.252 -25.422 1.00 89.94 95 PRO A C 1
ATOM 754 O O . PRO A 1 95 ? 2.145 -0.677 -26.571 1.00 89.94 95 PRO A O 1
ATOM 757 N N . GLY A 1 96 ? 1.583 -0.820 -24.401 1.00 89.69 96 GLY A N 1
ATOM 758 C CA . GLY A 1 96 ? 0.725 -2.004 -24.538 1.00 89.69 96 GLY A CA 1
ATOM 759 C C . GLY A 1 96 ? 1.422 -3.357 -24.345 1.00 89.69 96 GLY A C 1
ATOM 760 O O . GLY A 1 96 ? 0.740 -4.376 -24.441 1.00 89.69 96 GLY A O 1
ATOM 761 N N . LEU A 1 97 ? 2.727 -3.379 -24.042 1.00 90.88 97 LEU A N 1
ATOM 762 C CA . LEU A 1 97 ? 3.464 -4.602 -23.711 1.00 90.88 97 LEU A CA 1
ATOM 763 C C . LEU A 1 97 ? 2.944 -5.219 -22.408 1.00 90.88 97 LEU A C 1
ATOM 765 O O . LEU A 1 97 ? 2.873 -4.542 -21.377 1.00 90.88 97 LEU A O 1
ATOM 769 N N . LYS A 1 98 ? 2.615 -6.510 -22.441 1.00 92.62 98 LYS A N 1
ATOM 770 C CA . LYS A 1 98 ? 2.142 -7.260 -21.273 1.00 92.62 98 LYS A CA 1
ATOM 771 C C . LYS A 1 98 ? 3.251 -8.169 -20.729 1.00 92.62 98 LYS A C 1
ATOM 773 O O . LYS A 1 98 ? 4.127 -8.575 -21.488 1.00 92.62 98 LYS A O 1
ATOM 778 N N . PRO A 1 99 ? 3.212 -8.555 -19.439 1.00 91.31 99 PRO A N 1
ATOM 779 C CA . PRO A 1 99 ? 4.266 -9.371 -18.823 1.00 91.31 99 PRO A CA 1
ATOM 780 C C . PRO A 1 99 ? 4.524 -10.740 -19.468 1.00 91.31 99 PRO A C 1
ATOM 782 O O . PRO A 1 99 ? 5.577 -11.325 -19.244 1.00 91.31 99 PRO A O 1
ATOM 785 N N . TRP A 1 100 ? 3.561 -11.271 -20.222 1.00 91.44 100 TRP A N 1
ATOM 786 C CA . TRP A 1 100 ? 3.642 -12.574 -20.890 1.00 91.44 100 TRP A CA 1
ATOM 787 C C . TRP A 1 100 ? 3.931 -12.478 -22.394 1.00 91.44 100 TRP A C 1
ATOM 789 O O . TRP A 1 100 ? 3.976 -13.506 -23.068 1.00 91.44 100 TRP A O 1
ATOM 799 N N . ASP A 1 101 ? 4.099 -11.270 -22.931 1.00 92.06 101 ASP A N 1
ATOM 800 C CA . ASP A 1 101 ? 4.490 -11.078 -24.326 1.00 92.06 101 ASP A CA 1
ATOM 801 C C . ASP A 1 101 ? 5.995 -11.371 -24.500 1.00 92.06 101 ASP A C 1
ATOM 803 O O . ASP A 1 101 ? 6.771 -11.223 -23.550 1.00 92.06 101 ASP A O 1
ATOM 807 N N . PRO A 1 102 ? 6.446 -11.794 -25.696 1.00 90.69 102 PRO A N 1
ATOM 808 C CA . PRO A 1 102 ? 7.866 -12.011 -25.948 1.00 90.69 102 PRO A CA 1
ATOM 809 C C . PRO A 1 102 ? 8.660 -10.711 -25.777 1.00 90.69 102 PRO A C 1
ATOM 811 O O . PRO A 1 102 ? 8.225 -9.643 -26.213 1.00 90.69 102 PRO A O 1
ATOM 814 N N . GLU A 1 103 ? 9.848 -10.810 -25.173 1.00 88.19 103 GLU A N 1
ATOM 815 C CA . GLU A 1 103 ? 10.683 -9.636 -24.919 1.00 88.19 103 GLU A CA 1
ATOM 816 C C . GLU A 1 103 ? 11.089 -8.945 -26.233 1.00 88.19 103 GLU A C 1
ATOM 818 O O . GLU A 1 103 ? 11.709 -9.571 -27.103 1.00 88.19 103 GLU A O 1
ATOM 823 N N . PRO A 1 104 ? 10.784 -7.646 -26.397 1.00 90.38 104 PRO A N 1
ATOM 824 C CA . PRO A 1 104 ? 11.239 -6.889 -27.549 1.00 90.38 104 PRO A CA 1
ATOM 825 C C . PRO A 1 104 ? 12.740 -6.591 -27.450 1.00 90.38 104 PRO A C 1
ATOM 827 O O . PRO A 1 104 ? 13.363 -6.654 -26.387 1.00 90.38 104 PRO A O 1
ATOM 830 N N . LYS A 1 105 ? 13.340 -6.229 -28.586 1.00 90.50 105 LYS A N 1
ATOM 831 C CA . LYS A 1 105 ? 14.755 -5.843 -28.640 1.00 90.50 105 LYS A CA 1
ATOM 832 C C . LYS A 1 105 ? 14.983 -4.550 -27.852 1.00 90.50 105 LYS A C 1
ATOM 834 O O . LYS A 1 105 ? 14.211 -3.604 -27.979 1.00 90.50 105 LYS A O 1
ATOM 839 N N . SER A 1 106 ? 16.064 -4.503 -27.076 1.00 90.31 106 SER A N 1
ATOM 840 C CA . SER A 1 106 ? 16.451 -3.320 -26.304 1.00 90.31 106 SER A CA 1
ATOM 841 C C . SER A 1 106 ? 16.863 -2.172 -27.222 1.00 90.31 106 SER A C 1
ATOM 843 O O . SER A 1 106 ? 17.719 -2.350 -28.091 1.00 90.31 106 SER A O 1
ATOM 845 N N . ASN A 1 107 ? 16.299 -0.987 -26.997 1.00 92.44 107 ASN A N 1
ATOM 846 C CA . ASN A 1 107 ? 16.713 0.244 -27.657 1.00 92.44 107 ASN A CA 1
ATOM 847 C C . ASN A 1 107 ? 17.526 1.111 -26.684 1.00 92.44 107 ASN A C 1
ATOM 849 O O . ASN A 1 107 ? 16.984 1.678 -25.734 1.00 92.44 107 ASN A O 1
ATOM 853 N N . GLU A 1 108 ? 18.828 1.244 -26.940 1.00 93.06 108 GLU A N 1
ATOM 854 C CA . GLU A 1 108 ? 19.732 2.031 -26.092 1.00 93.06 108 GLU A CA 1
ATOM 855 C C . GLU A 1 108 ? 19.364 3.517 -26.031 1.00 93.06 108 GLU A C 1
ATOM 857 O O . GLU A 1 108 ? 19.587 4.164 -25.008 1.00 93.06 108 GLU A O 1
ATOM 862 N N . VAL A 1 109 ? 18.798 4.069 -27.111 1.00 93.69 109 VAL A N 1
ATOM 863 C CA . VAL A 1 109 ? 18.373 5.474 -27.152 1.00 93.69 109 VAL A CA 1
ATOM 864 C C . VAL A 1 109 ? 17.210 5.681 -26.189 1.00 93.69 109 VAL A C 1
ATOM 866 O O . VAL A 1 109 ? 17.269 6.574 -25.352 1.00 93.69 109 VAL A O 1
ATOM 869 N N . ALA A 1 110 ? 16.207 4.800 -26.236 1.00 92.06 110 ALA A N 1
ATOM 870 C CA . ALA A 1 110 ? 15.051 4.862 -25.345 1.00 92.06 110 ALA A CA 1
ATOM 871 C C . ALA A 1 110 ? 15.449 4.710 -23.867 1.00 92.06 110 ALA A C 1
ATOM 873 O O . ALA A 1 110 ? 14.960 5.459 -23.024 1.00 92.06 110 ALA A O 1
ATOM 874 N N . ALA A 1 111 ? 16.379 3.795 -23.562 1.00 93.06 111 ALA A N 1
ATOM 875 C CA . ALA A 1 111 ? 16.908 3.619 -22.209 1.00 93.06 111 ALA A CA 1
ATOM 876 C C . ALA A 1 111 ? 17.585 4.900 -21.692 1.00 93.06 111 ALA A C 1
ATOM 878 O O . ALA A 1 111 ? 17.279 5.374 -20.599 1.00 93.06 111 ALA A O 1
ATOM 879 N N . LYS A 1 112 ? 18.475 5.502 -22.494 1.00 93.81 112 LYS A N 1
ATOM 880 C CA . LYS A 1 112 ? 19.182 6.738 -22.120 1.00 93.81 112 LYS A CA 1
ATOM 881 C C . LYS A 1 112 ? 18.222 7.913 -21.948 1.00 93.81 112 LYS A C 1
ATOM 883 O O . LYS A 1 112 ? 18.363 8.652 -20.978 1.00 93.81 112 LYS A O 1
ATOM 888 N N . THR A 1 113 ? 17.238 8.057 -22.837 1.00 93.81 113 THR A N 1
ATOM 889 C CA . THR A 1 113 ? 16.200 9.090 -22.723 1.00 93.81 113 THR A CA 1
ATOM 890 C C . THR A 1 113 ? 15.425 8.941 -21.415 1.00 93.81 113 THR A C 1
ATOM 892 O O . THR A 1 113 ? 15.353 9.900 -20.650 1.00 93.81 113 THR A O 1
ATOM 895 N N . PHE A 1 114 ? 14.946 7.734 -21.100 1.00 93.56 114 PHE A N 1
ATOM 896 C CA . PHE A 1 114 ? 14.207 7.466 -19.864 1.00 93.56 114 PHE A CA 1
ATOM 897 C C . PHE A 1 114 ? 15.020 7.809 -18.607 1.00 93.56 114 PHE A C 1
ATOM 899 O O . PHE A 1 114 ? 14.535 8.534 -17.737 1.00 93.56 114 PHE A O 1
ATOM 906 N N . LEU A 1 115 ? 16.275 7.349 -18.543 1.00 92.62 115 LEU A N 1
ATOM 907 C CA . LEU A 1 115 ? 17.184 7.616 -17.423 1.00 92.62 115 LEU A CA 1
ATOM 908 C C . LEU A 1 115 ? 17.539 9.102 -17.275 1.00 92.62 115 LEU A C 1
ATOM 910 O O . LEU A 1 115 ? 17.810 9.549 -16.166 1.00 92.62 115 LEU A O 1
ATOM 914 N N . SER A 1 116 ? 17.565 9.858 -18.376 1.00 93.12 116 SER A N 1
ATOM 915 C CA . SER A 1 116 ? 17.841 11.300 -18.347 1.00 93.12 116 SER A CA 1
ATOM 916 C C . SER A 1 116 ? 16.631 12.144 -17.943 1.00 93.12 116 SER A C 1
ATOM 918 O O . SER A 1 116 ? 16.798 13.229 -17.392 1.00 93.12 116 SER A O 1
ATOM 920 N N . GLU A 1 117 ? 15.422 11.657 -18.220 1.00 94.19 117 GLU A N 1
ATOM 921 C CA . GLU A 1 117 ? 14.170 12.369 -17.955 1.00 94.19 117 GLU A CA 1
ATOM 922 C C . GLU A 1 117 ? 13.678 12.154 -16.517 1.00 94.19 117 GLU A C 1
ATOM 924 O O . GLU A 1 117 ? 13.110 13.058 -15.904 1.00 94.19 117 GLU A O 1
ATOM 929 N N . HIS A 1 118 ? 13.909 10.962 -15.965 1.00 93.94 118 HIS A N 1
ATOM 930 C CA . HIS A 1 118 ? 13.384 10.559 -14.665 1.00 93.94 118 HIS A CA 1
ATOM 931 C C . HIS A 1 118 ? 14.426 10.694 -13.554 1.00 93.94 118 HIS A C 1
ATOM 933 O O . HIS A 1 118 ? 15.631 10.562 -13.760 1.00 93.94 118 HIS A O 1
ATOM 939 N N . SER A 1 119 ? 13.949 10.918 -12.328 1.00 93.31 119 SER A N 1
ATOM 940 C CA . SER A 1 119 ? 14.814 10.931 -11.149 1.00 93.31 119 SER A CA 1
ATOM 941 C C . SER A 1 119 ? 15.412 9.541 -10.878 1.00 93.31 119 SER A C 1
ATOM 943 O O . SER A 1 119 ? 14.889 8.518 -11.326 1.00 93.31 119 SER A O 1
ATOM 945 N N . LEU A 1 120 ? 16.476 9.470 -10.072 1.00 89.62 120 LEU A N 1
ATOM 946 C CA . LEU A 1 120 ? 17.069 8.188 -9.652 1.00 89.62 120 LEU A CA 1
ATOM 947 C C . LEU A 1 120 ? 16.049 7.257 -8.969 1.00 89.62 120 LEU A C 1
ATOM 949 O O . LEU A 1 120 ? 16.109 6.041 -9.112 1.00 89.62 120 LEU A O 1
ATOM 953 N N . VAL A 1 121 ? 15.084 7.835 -8.250 1.00 92.00 121 VAL A N 1
ATOM 954 C CA . VAL A 1 121 ? 14.039 7.086 -7.536 1.00 92.00 121 VAL A CA 1
ATOM 955 C C . VAL A 1 121 ? 13.014 6.490 -8.500 1.00 92.00 121 VAL A C 1
ATOM 957 O O . VAL A 1 121 ? 12.507 5.400 -8.246 1.00 92.00 121 VAL A O 1
ATOM 960 N N . ASP A 1 122 ? 12.711 7.192 -9.592 1.00 91.56 122 ASP A N 1
ATOM 961 C CA . ASP A 1 122 ? 11.704 6.772 -10.575 1.00 91.56 122 ASP A CA 1
ATOM 962 C C . ASP A 1 122 ? 12.297 5.905 -11.702 1.00 91.56 122 ASP A C 1
ATOM 964 O O . ASP A 1 122 ? 11.563 5.220 -12.410 1.00 91.56 122 ASP A O 1
ATOM 968 N N . SER A 1 123 ? 13.624 5.911 -11.855 1.00 92.00 123 SER A N 1
ATOM 969 C CA . SER A 1 123 ? 14.345 5.081 -12.828 1.00 92.00 123 SER A CA 1
ATOM 970 C C . SER A 1 123 ? 14.758 3.718 -12.271 1.00 92.00 123 SER A C 1
ATOM 972 O O . SER A 1 123 ? 14.762 2.731 -13.012 1.00 92.00 123 SER A O 1
ATOM 974 N N . ASP A 1 124 ? 15.079 3.628 -10.977 1.00 94.56 124 ASP A N 1
ATOM 975 C CA . ASP A 1 124 ? 15.332 2.347 -10.319 1.00 94.56 124 ASP A CA 1
ATOM 976 C C . ASP A 1 124 ? 14.004 1.682 -9.926 1.00 94.56 124 ASP A C 1
ATOM 978 O O . ASP A 1 124 ? 13.206 2.208 -9.140 1.00 94.56 124 ASP A O 1
ATOM 982 N N . TRP A 1 125 ? 13.776 0.476 -10.447 1.00 94.31 125 TRP A N 1
ATOM 983 C CA . TRP A 1 125 ? 12.578 -0.307 -10.161 1.00 94.31 125 TRP A CA 1
ATOM 984 C C . TRP A 1 125 ? 12.435 -0.644 -8.675 1.00 94.31 125 TRP A C 1
ATOM 986 O O . TRP A 1 125 ? 11.311 -0.747 -8.181 1.00 94.31 125 TRP A O 1
ATOM 996 N N . ARG A 1 126 ? 13.547 -0.786 -7.941 1.00 95.25 126 ARG A N 1
ATOM 997 C CA . ARG A 1 126 ? 13.534 -1.087 -6.500 1.00 95.25 126 ARG A CA 1
ATOM 998 C C . ARG A 1 126 ? 13.003 0.099 -5.713 1.00 95.25 126 ARG A C 1
ATOM 1000 O O . ARG A 1 126 ? 12.143 -0.058 -4.848 1.00 95.25 126 ARG A O 1
ATOM 1007 N N . LEU A 1 127 ? 13.499 1.290 -6.036 1.00 95.12 127 LEU A N 1
ATOM 1008 C CA . LEU A 1 127 ? 13.091 2.528 -5.382 1.00 95.12 127 LEU A CA 1
ATOM 1009 C C . LEU A 1 127 ? 11.656 2.895 -5.754 1.00 95.12 127 LEU A C 1
ATOM 1011 O O . LEU A 1 127 ? 10.884 3.275 -4.874 1.00 95.12 127 LEU A O 1
ATOM 1015 N N . THR A 1 128 ? 11.262 2.680 -7.009 1.00 94.19 128 THR A N 1
ATOM 1016 C CA . THR A 1 128 ? 9.872 2.849 -7.448 1.00 94.19 128 THR A CA 1
ATOM 1017 C C . THR A 1 128 ? 8.930 1.898 -6.708 1.00 94.19 128 THR A C 1
ATOM 1019 O O . THR A 1 128 ? 7.876 2.331 -6.232 1.00 94.19 128 THR A O 1
ATOM 1022 N N . ALA A 1 129 ? 9.316 0.626 -6.553 1.00 94.69 129 ALA A N 1
ATOM 1023 C CA . ALA A 1 129 ? 8.538 -0.360 -5.808 1.00 94.69 129 ALA A CA 1
ATOM 1024 C C . ALA A 1 129 ? 8.362 0.053 -4.341 1.00 94.69 129 ALA A C 1
ATOM 1026 O O . ALA A 1 129 ? 7.248 0.038 -3.822 1.00 94.69 129 ALA A O 1
ATOM 1027 N N . ILE A 1 130 ? 9.447 0.479 -3.687 1.00 94.88 130 ILE A N 1
ATOM 1028 C CA . ILE A 1 130 ? 9.416 0.945 -2.295 1.00 94.88 130 ILE A CA 1
ATOM 1029 C C . ILE A 1 130 ? 8.544 2.196 -2.171 1.00 94.88 130 ILE A C 1
ATOM 1031 O O . ILE A 1 130 ? 7.657 2.234 -1.321 1.00 94.88 130 ILE A O 1
ATOM 1035 N N . LYS A 1 131 ? 8.747 3.197 -3.036 1.00 92.94 131 LYS A N 1
ATOM 1036 C CA . LYS A 1 131 ? 7.958 4.435 -3.063 1.00 92.94 131 LYS A CA 1
ATOM 1037 C C . LYS A 1 131 ? 6.472 4.106 -3.177 1.00 92.94 131 LYS A C 1
ATOM 1039 O O . LYS A 1 131 ? 5.706 4.464 -2.286 1.00 92.94 131 LYS A O 1
ATOM 1044 N N . ARG A 1 132 ? 6.056 3.371 -4.212 1.00 92.75 132 ARG A N 1
ATOM 1045 C CA . ARG A 1 132 ? 4.643 3.005 -4.401 1.00 92.75 132 ARG A CA 1
ATOM 1046 C C . ARG A 1 132 ? 4.107 2.141 -3.268 1.00 92.75 132 ARG A C 1
ATOM 1048 O O . ARG A 1 132 ? 3.031 2.436 -2.767 1.00 92.75 132 ARG A O 1
ATOM 1055 N N . GLY A 1 133 ? 4.854 1.136 -2.818 1.00 91.19 133 GLY A N 1
ATOM 1056 C CA . GLY A 1 133 ? 4.426 0.253 -1.734 1.00 91.19 133 GLY A CA 1
ATOM 1057 C C . GLY A 1 133 ? 4.177 1.004 -0.430 1.00 91.19 133 GLY A C 1
ATOM 1058 O O . GLY A 1 133 ? 3.147 0.796 0.209 1.00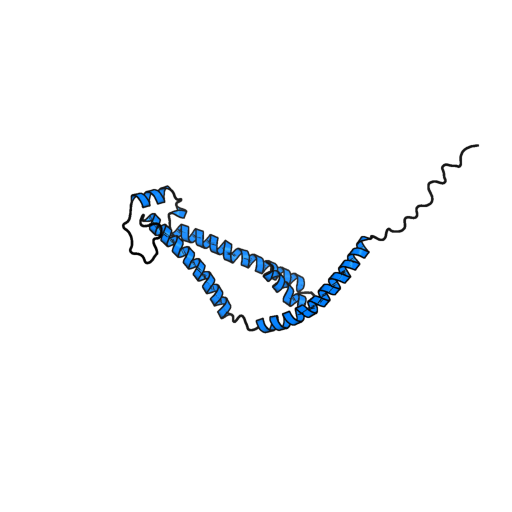 91.19 133 GLY A O 1
ATOM 1059 N N . VAL A 1 134 ? 5.068 1.927 -0.066 1.00 91.56 134 VAL A N 1
ATOM 1060 C CA . VAL A 1 134 ? 4.917 2.761 1.132 1.00 91.56 134 VAL A CA 1
ATOM 1061 C C . VAL A 1 134 ? 3.740 3.722 0.979 1.00 91.56 134 VAL A C 1
ATOM 1063 O O . VAL A 1 134 ? 2.874 3.754 1.853 1.00 91.56 134 VAL A O 1
ATOM 1066 N N . PHE A 1 135 ? 3.657 4.456 -0.136 1.00 88.06 135 PHE A N 1
ATOM 1067 C CA . PHE A 1 135 ? 2.557 5.395 -0.372 1.00 88.06 135 PHE A CA 1
ATOM 1068 C C . PHE A 1 135 ? 1.199 4.691 -0.379 1.00 88.06 135 PHE A C 1
ATOM 1070 O O . PHE A 1 135 ? 0.289 5.130 0.318 1.00 88.06 135 PHE A O 1
ATOM 1077 N N . GLN A 1 136 ? 1.075 3.575 -1.096 1.00 84.94 136 GLN A N 1
ATOM 1078 C CA . GLN A 1 136 ? -0.177 2.835 -1.218 1.00 84.94 136 GLN A CA 1
ATOM 1079 C C . GLN A 1 136 ? -0.583 2.179 0.104 1.00 84.94 136 GLN A C 1
ATOM 1081 O O . GLN A 1 136 ? -1.744 2.249 0.501 1.00 84.94 136 GLN A O 1
ATOM 1086 N N . SER A 1 137 ? 0.367 1.593 0.836 1.00 85.19 137 SER A N 1
ATOM 1087 C CA . SER A 1 137 ? 0.068 0.978 2.135 1.00 85.19 137 SER A CA 1
ATOM 1088 C C . SER A 1 137 ? -0.376 2.024 3.158 1.00 85.19 137 SER A C 1
ATOM 1090 O O . SER A 1 137 ? -1.345 1.811 3.892 1.00 85.19 137 SER A O 1
ATOM 1092 N N . ILE A 1 138 ? 0.293 3.179 3.194 1.00 85.25 138 ILE A N 1
ATOM 1093 C CA . ILE A 1 138 ? -0.070 4.257 4.116 1.00 85.25 138 ILE A CA 1
ATOM 1094 C C . ILE A 1 138 ? -1.422 4.862 3.725 1.00 85.25 138 ILE A C 1
ATOM 1096 O O . ILE A 1 138 ? -2.310 4.965 4.574 1.00 85.25 138 ILE A O 1
ATOM 1100 N N . ALA A 1 139 ? -1.595 5.221 2.452 1.00 81.00 139 ALA A N 1
ATOM 1101 C CA . ALA A 1 139 ? -2.792 5.900 1.968 1.00 81.00 139 ALA A CA 1
ATOM 1102 C C . ALA A 1 139 ? -4.043 5.016 2.049 1.00 81.00 139 ALA A C 1
ATOM 1104 O O . AL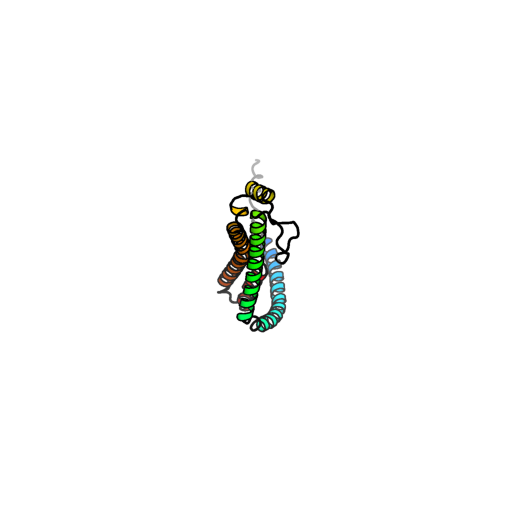A A 1 139 ? -5.093 5.486 2.481 1.00 81.00 139 ALA A O 1
ATOM 1105 N N . SER A 1 140 ? -3.942 3.742 1.661 1.00 76.56 140 SER A N 1
ATOM 1106 C CA . SER A 1 140 ? -5.117 2.875 1.511 1.00 76.56 140 SER A CA 1
ATOM 1107 C C . SER A 1 140 ? -5.440 2.031 2.740 1.00 76.56 140 SER A C 1
ATOM 1109 O O . SER A 1 140 ? -6.595 1.654 2.915 1.00 76.56 140 SER A O 1
ATOM 1111 N N . MET A 1 141 ? -4.461 1.711 3.590 1.00 78.94 141 MET A N 1
ATOM 1112 C CA . MET A 1 141 ? -4.676 0.806 4.729 1.00 78.94 141 MET A CA 1
ATOM 1113 C C . MET A 1 141 ? -4.431 1.496 6.069 1.00 78.94 141 MET A C 1
ATOM 1115 O O . MET A 1 141 ? -5.259 1.377 6.970 1.00 78.94 141 MET A O 1
ATOM 1119 N N . ALA A 1 142 ? -3.326 2.232 6.220 1.00 80.31 142 ALA A N 1
ATOM 1120 C CA . ALA A 1 142 ? -2.949 2.776 7.524 1.00 80.31 142 ALA A CA 1
ATOM 1121 C C . ALA A 1 142 ? -3.861 3.929 7.976 1.00 80.31 142 ALA A C 1
ATOM 1123 O O . ALA A 1 142 ? -4.343 3.911 9.109 1.00 80.31 142 ALA A O 1
ATOM 1124 N N . LEU A 1 143 ? -4.129 4.909 7.104 1.00 82.62 143 LEU A N 1
ATOM 1125 C CA . LEU A 1 143 ? -4.934 6.084 7.467 1.00 82.62 143 LEU A CA 1
ATOM 1126 C C . LEU A 1 143 ? -6.402 5.738 7.778 1.00 82.62 143 LEU A C 1
ATOM 1128 O O . LEU A 1 143 ? -6.891 6.173 8.829 1.00 82.62 143 LEU A O 1
ATOM 1132 N N . PRO A 1 144 ? -7.105 4.925 6.961 1.00 79.94 144 PRO A N 1
ATOM 1133 C CA . PRO A 1 144 ? -8.474 4.531 7.281 1.00 79.94 144 PRO A CA 1
ATOM 1134 C C . PRO A 1 144 ? -8.540 3.652 8.534 1.00 79.94 144 PRO A C 1
ATOM 1136 O O . PRO A 1 144 ? -9.355 3.905 9.421 1.00 79.94 144 PRO A O 1
ATOM 1139 N N . ALA A 1 145 ? -7.635 2.672 8.673 1.00 82.06 145 ALA A N 1
ATOM 1140 C CA . ALA A 1 145 ? -7.617 1.797 9.844 1.00 82.06 145 ALA A CA 1
ATOM 1141 C C . ALA A 1 145 ? -7.344 2.575 11.137 1.00 82.06 145 ALA A C 1
ATOM 1143 O O . ALA A 1 145 ? -8.018 2.350 12.143 1.00 82.06 145 ALA A O 1
ATOM 1144 N N . PHE A 1 146 ? -6.398 3.517 11.119 1.00 84.50 146 PHE A N 1
ATOM 1145 C CA . PHE A 1 146 ? -6.093 4.349 12.279 1.00 84.50 146 PHE A CA 1
ATOM 1146 C C . PHE A 1 146 ? -7.269 5.258 12.657 1.00 84.50 146 PHE A C 1
ATOM 1148 O O . PHE A 1 146 ? -7.626 5.347 13.834 1.00 84.50 146 PHE A O 1
ATOM 1155 N N . THR A 1 147 ? -7.913 5.886 11.673 1.00 84.50 147 THR A N 1
ATOM 1156 C CA . THR A 1 147 ? -9.073 6.763 11.900 1.00 84.50 147 THR A CA 1
ATOM 1157 C C . THR A 1 147 ? -10.243 5.993 12.514 1.00 84.50 147 THR A C 1
ATOM 1159 O O . THR A 1 147 ? -10.765 6.391 13.556 1.00 84.50 147 THR A O 1
ATOM 1162 N N . ILE A 1 148 ? -10.610 4.843 11.940 1.00 84.50 148 ILE A N 1
ATOM 1163 C CA . ILE A 1 148 ? -11.712 4.021 12.460 1.00 84.50 148 ILE A CA 1
ATOM 1164 C C . ILE A 1 148 ? -11.356 3.482 13.848 1.00 84.50 148 ILE A C 1
ATOM 1166 O O . ILE A 1 148 ? -12.154 3.582 14.781 1.00 84.50 148 ILE A O 1
ATOM 1170 N N . HIS A 1 149 ? -10.142 2.958 14.030 1.00 82.94 149 HIS A N 1
ATOM 1171 C CA . HIS A 1 149 ? -9.725 2.397 15.312 1.00 82.94 149 HIS A CA 1
ATOM 1172 C C . HIS A 1 149 ? -9.730 3.449 16.428 1.00 82.94 149 HIS A C 1
ATOM 1174 O O . HIS A 1 149 ? -10.223 3.183 17.526 1.00 82.94 149 HIS A O 1
ATOM 1180 N N . THR A 1 150 ? -9.223 4.655 16.159 1.00 84.44 150 THR A N 1
ATOM 1181 C CA . THR A 1 150 ? -9.228 5.747 17.141 1.00 84.44 150 THR A CA 1
ATOM 1182 C C . THR A 1 150 ? -10.652 6.196 17.460 1.00 84.44 150 THR A C 1
ATOM 1184 O O . THR A 1 150 ? -11.021 6.205 18.637 1.00 84.44 150 THR A O 1
ATOM 1187 N N . ALA A 1 151 ? -11.486 6.473 16.455 1.00 82.38 151 ALA A N 1
ATOM 1188 C CA . ALA A 1 151 ? -12.871 6.902 16.654 1.00 82.38 151 ALA A CA 1
ATOM 1189 C C . ALA A 1 151 ? -13.706 5.881 17.451 1.00 82.38 151 ALA A C 1
ATOM 1191 O O . ALA A 1 151 ? -14.373 6.238 18.429 1.00 82.38 151 ALA A O 1
ATOM 1192 N N . VAL A 1 152 ? -13.612 4.594 17.101 1.00 81.00 152 VAL A N 1
ATOM 1193 C CA . VAL A 1 152 ? -14.320 3.501 17.790 1.00 81.00 152 VAL A CA 1
ATOM 1194 C C . VAL A 1 152 ? -13.827 3.337 19.232 1.00 81.00 152 VAL A C 1
ATOM 1196 O O . VAL A 1 152 ? -14.634 3.143 20.148 1.00 81.00 152 VAL A O 1
ATOM 1199 N N . ASN A 1 153 ? -12.514 3.433 19.465 1.00 81.75 153 ASN A N 1
ATOM 1200 C CA . ASN A 1 153 ? -11.929 3.246 20.794 1.00 81.75 153 ASN A CA 1
ATOM 1201 C C . ASN A 1 153 ? -12.256 4.423 21.730 1.00 81.75 153 ASN A C 1
ATOM 1203 O O . ASN A 1 153 ? -12.630 4.208 22.885 1.00 81.75 153 ASN A O 1
ATOM 1207 N N . TYR A 1 154 ? -12.199 5.665 21.238 1.00 86.75 154 TYR A N 1
ATOM 1208 C CA . TYR A 1 154 ? -12.629 6.836 22.010 1.00 86.75 154 TYR A CA 1
ATOM 1209 C C . TYR A 1 154 ? -14.129 6.795 22.321 1.00 86.75 154 TYR A C 1
ATOM 1211 O O . TYR A 1 154 ? -14.511 7.011 23.473 1.00 86.75 154 TYR A O 1
ATOM 1219 N N . SER A 1 155 ? -14.962 6.431 21.342 1.00 80.62 155 SER A N 1
ATOM 1220 C CA . SER A 1 155 ? -16.404 6.237 21.543 1.00 80.62 155 SER A CA 1
ATOM 1221 C C . SER A 1 155 ? -16.700 5.172 22.606 1.00 80.62 155 SER A C 1
ATOM 1223 O O . SER A 1 155 ? -17.450 5.417 23.556 1.00 80.62 155 SER A O 1
ATOM 1225 N N . SER A 1 156 ? -16.032 4.017 22.523 1.00 80.12 156 SER A N 1
ATOM 1226 C CA . SER A 1 156 ? -16.175 2.939 23.511 1.00 80.12 156 SER A CA 1
ATOM 1227 C C . SER A 1 156 ? -15.755 3.379 24.914 1.00 80.12 156 SER A C 1
ATOM 1229 O O . SER A 1 156 ? -16.437 3.060 25.890 1.00 80.12 156 SER A O 1
ATOM 1231 N N . LYS A 1 157 ? -14.653 4.134 25.038 1.00 86.81 157 LYS A N 1
ATOM 1232 C CA . LYS A 1 157 ? -14.174 4.655 26.330 1.00 86.81 157 LYS A CA 1
ATOM 1233 C C . LYS A 1 157 ? -15.156 5.655 26.943 1.00 86.81 157 LYS A C 1
ATOM 1235 O O . LYS A 1 157 ? -15.448 5.538 28.131 1.00 86.81 157 LYS A O 1
ATOM 1240 N N . LEU A 1 158 ? -15.699 6.575 26.144 1.00 86.19 158 LEU A N 1
ATOM 1241 C CA . LEU A 1 158 ? -16.706 7.552 26.581 1.00 86.19 158 LEU A CA 1
ATOM 1242 C C . LEU A 1 158 ? -17.987 6.877 27.084 1.00 86.19 158 LEU A C 1
ATOM 1244 O O . LEU A 1 158 ? -18.553 7.277 28.100 1.00 86.19 158 LEU A O 1
ATOM 1248 N N . LEU A 1 159 ? -18.428 5.818 26.406 1.00 82.81 159 LEU A N 1
ATOM 1249 C CA . LEU A 1 159 ? -19.684 5.140 26.721 1.00 82.81 159 LEU A CA 1
ATOM 1250 C C . LEU A 1 159 ? -19.539 4.017 27.758 1.00 82.81 159 LEU A C 1
ATOM 1252 O O . LEU A 1 159 ? -20.553 3.481 28.214 1.00 82.81 159 LEU A O 1
ATOM 1256 N N . LYS A 1 160 ? -18.315 3.694 28.203 1.00 80.38 160 LYS A N 1
ATOM 1257 C CA . LYS A 1 160 ? -18.025 2.593 29.142 1.00 80.38 160 LYS A CA 1
ATOM 1258 C C . LYS A 1 160 ? -18.877 2.647 30.419 1.00 80.38 160 LYS A C 1
ATOM 1260 O O . LYS A 1 160 ? -19.378 1.609 30.858 1.00 80.38 160 LYS A O 1
ATOM 1265 N N . ASN A 1 161 ? -19.125 3.844 30.957 1.00 84.31 161 ASN A N 1
ATOM 1266 C CA . ASN A 1 161 ? -19.895 4.054 32.192 1.00 84.31 161 ASN A CA 1
ATOM 1267 C C . ASN A 1 161 ? -21.388 4.364 31.972 1.00 84.31 161 ASN A C 1
ATOM 1269 O O . ASN A 1 161 ? -22.102 4.606 32.938 1.00 84.31 161 ASN A O 1
ATOM 1273 N N . SER A 1 162 ? -21.892 4.329 30.734 1.00 79.62 162 SER A N 1
ATOM 1274 C CA . SER A 1 162 ? -23.313 4.597 30.460 1.00 79.62 162 SER A CA 1
ATOM 1275 C C . SER A 1 162 ? -24.239 3.574 31.138 1.00 79.62 162 SER A C 1
ATOM 1277 O O . SER A 1 162 ? -23.895 2.407 31.305 1.00 79.62 162 SER A O 1
ATOM 1279 N N . THR A 1 163 ? -25.452 3.953 31.516 1.00 78.00 163 THR A N 1
ATOM 1280 C CA . THR A 1 163 ? -26.430 2.999 32.071 1.00 78.00 163 THR A CA 1
ATOM 1281 C C . THR A 1 163 ? -27.158 2.221 30.962 1.00 78.00 163 THR A C 1
ATOM 1283 O O . THR A 1 163 ? -27.748 1.170 31.208 1.00 78.00 163 THR A O 1
ATOM 1286 N N . ILE A 1 164 ? -27.086 2.697 29.710 1.00 78.12 164 ILE A N 1
ATOM 1287 C CA . ILE A 1 164 ? -27.845 2.171 28.568 1.00 78.12 164 ILE A CA 1
ATOM 1288 C C . ILE A 1 164 ? -27.018 1.109 27.823 1.00 78.12 164 ILE A C 1
ATOM 1290 O O . ILE A 1 164 ? -26.104 1.427 27.063 1.00 78.12 164 ILE A O 1
ATOM 1294 N N . LYS A 1 165 ? -27.366 -0.171 28.009 1.00 75.12 165 LYS A N 1
ATOM 1295 C CA . LYS A 1 165 ? -26.705 -1.324 27.363 1.00 75.12 165 LYS A CA 1
ATOM 1296 C C . LYS A 1 165 ? -26.642 -1.262 25.823 1.00 75.12 165 LYS A C 1
ATOM 1298 O O . LYS A 1 165 ? -25.542 -1.451 25.305 1.00 75.12 165 LYS A O 1
ATOM 1303 N N . PRO A 1 166 ? -27.733 -0.974 25.076 1.00 75.38 166 PRO A N 1
ATOM 1304 C CA . PRO A 1 166 ? -27.657 -0.933 23.612 1.00 75.38 166 PRO A CA 1
ATOM 1305 C C . PRO A 1 166 ? -26.747 0.195 23.112 1.00 75.38 166 PRO A C 1
ATOM 1307 O O . PRO A 1 166 ? -26.037 0.021 22.127 1.00 75.38 166 PRO A O 1
ATOM 1310 N N . LEU A 1 167 ? -26.682 1.319 23.831 1.00 74.19 167 LEU A N 1
ATOM 1311 C CA . LEU A 1 167 ? -25.810 2.433 23.468 1.00 74.19 167 LEU A CA 1
ATOM 1312 C C . LEU A 1 167 ? -24.326 2.041 23.551 1.00 74.19 167 LEU A C 1
ATOM 1314 O O . LEU A 1 167 ? -23.555 2.406 22.675 1.00 74.19 167 LEU A O 1
ATOM 1318 N N . LYS A 1 168 ? -23.923 1.239 24.545 1.00 75.12 168 LYS A N 1
ATOM 1319 C CA . LYS A 1 168 ? -22.539 0.737 24.653 1.00 75.12 168 LYS A CA 1
ATOM 1320 C C . LYS A 1 168 ? -22.143 -0.211 23.528 1.00 75.12 168 LYS A C 1
ATOM 1322 O O . LYS A 1 168 ? -20.975 -0.256 23.165 1.00 75.12 168 LYS A O 1
ATOM 1327 N N . MET A 1 169 ? -23.098 -0.998 23.040 1.00 75.62 169 MET A N 1
ATOM 1328 C CA . MET A 1 169 ? -22.849 -2.049 22.058 1.00 75.62 169 MET A CA 1
ATOM 1329 C C . MET A 1 169 ? -22.858 -1.497 20.630 1.00 75.62 169 MET A C 1
ATOM 1331 O O . MET A 1 169 ? -21.944 -1.777 19.863 1.00 75.62 169 MET A O 1
ATOM 1335 N N . TYR A 1 170 ? -23.853 -0.675 20.288 1.00 77.19 170 TYR A N 1
ATOM 1336 C CA . TYR A 1 170 ? -24.069 -0.236 18.908 1.00 77.19 170 TYR A CA 1
ATOM 1337 C C . TYR A 1 170 ? -23.433 1.110 18.574 1.00 77.19 170 TYR A C 1
ATOM 1339 O O . TYR A 1 170 ? -23.110 1.338 17.414 1.00 77.19 170 TYR A O 1
ATOM 1347 N N . ALA A 1 171 ? -23.217 2.007 19.542 1.00 80.88 171 ALA A N 1
ATOM 1348 C CA . ALA A 1 171 ? -22.696 3.338 19.222 1.00 80.88 171 ALA A CA 1
ATOM 1349 C C . ALA A 1 171 ? -21.247 3.331 18.700 1.00 80.88 171 ALA A C 1
ATOM 1351 O O . ALA A 1 171 ? -20.987 4.043 17.731 1.00 80.88 171 ALA A O 1
ATOM 1352 N N . PRO A 1 172 ? -20.304 2.531 19.242 1.00 81.94 172 PRO A N 1
ATOM 1353 C CA . PRO A 1 172 ? -18.967 2.446 18.657 1.00 81.94 172 PRO A CA 1
ATOM 1354 C C . PRO A 1 172 ? -18.994 1.863 17.240 1.00 81.94 172 PRO A C 1
ATOM 1356 O O . PRO A 1 172 ? -18.292 2.360 16.369 1.00 81.94 172 PRO A O 1
ATOM 1359 N N . ILE A 1 173 ? -19.852 0.868 16.990 1.00 78.06 173 ILE A N 1
ATOM 1360 C CA . ILE A 1 173 ? -20.030 0.249 15.667 1.00 78.06 173 ILE A CA 1
ATOM 1361 C C . ILE A 1 173 ? -20.607 1.265 14.672 1.00 78.06 173 ILE A C 1
ATOM 1363 O O . ILE A 1 173 ? -20.078 1.419 13.577 1.00 78.06 173 ILE A O 1
ATOM 1367 N N . ALA A 1 174 ? -21.648 2.002 15.068 1.00 80.25 174 ALA A N 1
ATOM 1368 C CA . ALA A 1 174 ? -22.266 3.035 14.241 1.00 80.25 174 ALA A CA 1
ATOM 1369 C C . ALA A 1 174 ? -21.291 4.175 13.905 1.00 80.25 174 ALA A C 1
ATOM 1371 O O . ALA A 1 174 ? -21.299 4.670 12.784 1.00 80.25 174 ALA A O 1
ATOM 1372 N N . ILE A 1 175 ? -20.427 4.562 14.850 1.00 83.06 175 ILE A N 1
ATOM 1373 C CA . ILE A 1 175 ? -19.386 5.576 14.623 1.00 83.06 175 ILE A CA 1
ATOM 1374 C C . ILE A 1 175 ? -18.305 5.054 13.675 1.00 83.06 175 ILE A C 1
ATOM 1376 O O . ILE A 1 175 ? -17.885 5.786 12.789 1.00 83.06 175 ILE A O 1
ATOM 1380 N N . GLY A 1 176 ? -17.881 3.798 13.822 1.00 79.50 176 GLY A N 1
ATOM 1381 C CA . GLY A 1 176 ? -16.896 3.195 12.922 1.00 79.50 176 GLY A CA 1
ATOM 1382 C C . GLY A 1 176 ? -17.403 2.990 11.492 1.00 79.50 176 GLY A C 1
ATOM 1383 O O . GLY A 1 176 ? -16.614 3.095 10.566 1.00 79.50 176 GLY A O 1
ATOM 1384 N N . LEU A 1 177 ? -18.700 2.720 11.310 1.00 79.50 177 LEU A N 1
ATOM 1385 C CA . LEU A 1 177 ? -19.335 2.574 9.991 1.00 79.50 177 LEU A CA 1
ATOM 1386 C C . LEU A 1 177 ? -19.676 3.913 9.317 1.00 79.50 177 LEU A C 1
ATOM 1388 O O . LEU A 1 177 ? -19.966 3.928 8.126 1.00 79.50 177 LEU A O 1
ATOM 1392 N N . GLY A 1 178 ? -19.716 5.011 10.075 1.00 77.31 178 GLY A N 1
ATOM 1393 C CA . GLY A 1 178 ? -20.062 6.343 9.569 1.00 77.31 178 GLY A CA 1
ATOM 1394 C C . GLY A 1 178 ? -18.873 7.170 9.071 1.00 77.31 178 GLY A C 1
ATOM 1395 O O . GLY A 1 178 ? -19.085 8.310 8.660 1.00 77.31 178 GLY A O 1
ATOM 1396 N N . ILE A 1 179 ? -17.656 6.627 9.155 1.00 74.25 179 ILE A N 1
ATOM 1397 C CA . ILE A 1 179 ? -16.392 7.227 8.697 1.00 74.25 179 ILE A CA 1
ATOM 1398 C C . ILE A 1 179 ? -15.996 6.564 7.383 1.00 74.25 179 ILE A C 1
ATOM 1400 O O . ILE A 1 179 ? -15.632 7.312 6.450 1.00 74.25 179 ILE A O 1
#

Secondary structure (DSSP, 8-state):
----SSGGGGS---------HHHHHHHHHHHHHHHHHHHHHHHHHHHHHHHHHTTTT--HHHHHHHHHHHHHHHHHHHHHHHHHHHHHHTT---TT--TTSPPPPP-HHHHHHHHHHS-HHHHSHHHHHHHHHHHHHIIIIIHHHHHHHHHHHHHHHHHTT-S-HHHHHHHHHHHHHT-

Foldseek 3Di:
DDPDDPPPPPPDCPDDPPPPPVVVVVVVVVVVVVVVVVVVVVVLVVVVVVVVVCPPVCPVVVVVVVVVVVVVVLCVVLVVLLVQLVCQLQQQDDVPDDPPDPTHDGDPVSNVVSPVVDDPQSNHSVSSSVVSSVCCCCVPPVVLVVVLVVQLVVLLVVCVPPPDPSSNVCVSVVRSVVD

Radius of gyration: 34.07 Å; chains: 1; bounding box: 64×95×72 Å

InterPro domains:
  IPR019560 Mitochondrial 18kDa protein [PF10558] (23-179)
  IPR019560 Mitochondrial 18kDa protein [PTHR11001] (20-178)

Organism: NCBI:txid1227364